Protein AF-A0AAN5BV21-F1 (afdb_monomer_lite)

Foldseek 3Di:
DPPPQVLSVLLPQFLLVNLCCCAPVPPVPCNVVLQDPVCNVQSVQQNLLLVLLVVLLVLLVVCVVVDVLSVVLSVLSVVQRRHSFWFQGGDVVLNVLSVVLVVCSVVVVNVVSSVSSVVSSVNTDGDPNHPSSVRSVSSSVVSVVVVVVVVVVVVVVVVVVVVVVPDDPDDDDDDDDDDDD

pLDDT: mean 86.07, std 17.57, range [30.81, 98.25]

Sequence (181 aa):
MKSLNAAGRLYSQAWPEAALNLSQDVTGTGLPYLVQATNKPIVELYRQVSELMSRLITVLGDFADSNKDVQPVRELLVTNLKSVNAPKTVSDSSVQEFEQALQKLNDDHVDGAIRLLQVSLVTLQPASGSMLTTVVLSVVISLQSNVASTKRSVVAMTNNTNAGTCDPVSPFQSLTRCWLT

Structure (mmCIF, N/CA/C/O backbone):
data_AF-A0AAN5BV21-F1
#
_entry.id   AF-A0AAN5BV21-F1
#
loop_
_atom_site.group_PDB
_atom_site.id
_atom_site.type_symbol
_atom_site.label_atom_id
_atom_site.label_alt_id
_atom_site.label_comp_id
_atom_site.label_asym_id
_atom_site.label_entity_id
_atom_site.label_seq_id
_atom_site.pdbx_PDB_ins_code
_atom_site.Cartn_x
_atom_site.Cartn_y
_atom_site.Cartn_z
_atom_site.occupancy
_atom_site.B_iso_or_equiv
_atom_site.auth_seq_id
_atom_site.auth_comp_id
_atom_site.auth_asym_id
_atom_site.auth_atom_id
_atom_site.pdbx_PDB_model_num
ATOM 1 N N . MET A 1 1 ? -1.624 -17.409 24.017 1.00 30.81 1 MET A N 1
ATOM 2 C CA . MET A 1 1 ? -1.098 -16.526 22.952 1.00 30.81 1 MET A CA 1
ATOM 3 C C . MET A 1 1 ? -1.806 -15.184 23.051 1.00 30.81 1 MET A C 1
ATOM 5 O O . MET A 1 1 ? -3.024 -15.160 22.942 1.00 30.81 1 MET A O 1
ATOM 9 N N . LYS A 1 2 ? -1.088 -14.089 23.340 1.00 37.84 2 LYS A N 1
ATOM 10 C CA . LYS A 1 2 ? -1.663 -12.735 23.295 1.00 37.84 2 LYS A CA 1
ATOM 11 C C . LYS A 1 2 ? -2.015 -12.451 21.835 1.00 37.84 2 LYS A C 1
ATOM 13 O O . LYS A 1 2 ? -1.118 -12.140 21.059 1.00 37.84 2 LYS A O 1
ATOM 18 N N . SER A 1 3 ? -3.280 -12.597 21.435 1.00 41.38 3 SER A N 1
ATOM 19 C CA . SER A 1 3 ? -3.697 -12.015 20.163 1.00 41.38 3 SER A CA 1
ATOM 20 C C . SER A 1 3 ? -3.464 -10.518 20.307 1.00 41.38 3 SER A C 1
ATOM 22 O O . SER A 1 3 ? -4.093 -9.891 21.164 1.00 41.38 3 SER A O 1
ATOM 24 N N . LEU A 1 4 ? -2.562 -9.939 19.517 1.00 50.00 4 LEU A N 1
ATOM 25 C CA . LEU A 1 4 ? -2.660 -8.519 19.215 1.00 50.00 4 LEU A CA 1
ATOM 26 C C . LEU A 1 4 ? -4.127 -8.295 18.827 1.00 50.00 4 LEU A C 1
ATOM 28 O O . LEU A 1 4 ? -4.626 -8.915 17.877 1.00 50.00 4 LEU A O 1
ATOM 32 N N . ASN A 1 5 ? -4.854 -7.531 19.648 1.00 72.62 5 ASN A N 1
ATOM 33 C CA . ASN A 1 5 ? -6.220 -7.135 19.323 1.00 72.62 5 ASN A CA 1
ATOM 34 C C . ASN A 1 5 ? -6.202 -6.539 17.902 1.00 72.62 5 ASN A C 1
ATOM 36 O O . ASN A 1 5 ? -5.158 -6.070 17.450 1.00 72.62 5 ASN A O 1
ATOM 40 N N . ALA A 1 6 ? -7.300 -6.629 17.149 1.00 69.56 6 ALA A N 1
ATOM 41 C CA . ALA A 1 6 ? -7.321 -6.215 15.737 1.00 69.56 6 ALA A CA 1
ATOM 42 C C . ALA A 1 6 ? -6.685 -4.823 15.508 1.00 69.56 6 ALA A C 1
ATOM 44 O O 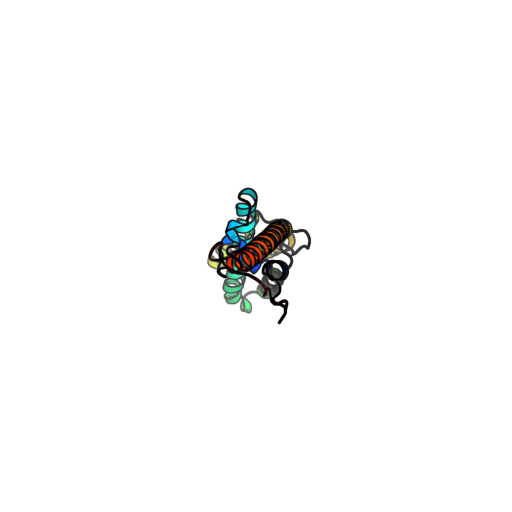. ALA A 1 6 ? -5.978 -4.618 14.529 1.00 69.56 6 ALA A O 1
ATOM 45 N N . ALA A 1 7 ? -6.822 -3.926 16.490 1.00 73.12 7 ALA A N 1
ATOM 46 C CA . ALA A 1 7 ? -6.144 -2.637 16.567 1.00 73.12 7 ALA A CA 1
ATOM 47 C C . ALA A 1 7 ? -4.600 -2.706 16.547 1.00 73.12 7 ALA A C 1
ATOM 49 O O . ALA A 1 7 ? -3.965 -2.007 15.763 1.00 73.12 7 ALA A O 1
ATOM 50 N N . GLY A 1 8 ? -3.985 -3.540 17.390 1.00 77.81 8 GLY A N 1
ATOM 51 C CA . GLY A 1 8 ? -2.532 -3.716 17.416 1.00 77.81 8 GLY A CA 1
ATOM 52 C C . GLY A 1 8 ? -1.985 -4.295 16.111 1.00 77.81 8 GLY A C 1
ATOM 53 O O . GLY A 1 8 ? -0.930 -3.863 15.663 1.00 77.81 8 GLY A O 1
ATOM 54 N N . ARG A 1 9 ? -2.729 -5.211 15.470 1.00 82.38 9 ARG A N 1
ATOM 55 C CA . ARG A 1 9 ? -2.367 -5.747 14.145 1.00 82.38 9 ARG A CA 1
ATOM 56 C C . ARG A 1 9 ? -2.448 -4.681 13.056 1.00 82.38 9 ARG A C 1
ATOM 58 O O . ARG A 1 9 ? -1.530 -4.574 12.249 1.00 82.38 9 ARG A O 1
ATOM 65 N N . LEU A 1 10 ? -3.502 -3.864 13.083 1.00 86.19 10 LEU A N 1
ATOM 66 C CA . LEU A 1 10 ? -3.705 -2.793 12.112 1.00 86.19 10 LEU A CA 1
ATOM 67 C C . LEU A 1 10 ? -2.571 -1.751 12.145 1.00 86.19 10 LEU A C 1
ATOM 69 O O . LEU A 1 10 ? -2.192 -1.214 11.111 1.00 86.19 10 LEU A O 1
ATOM 73 N N . TYR A 1 11 ? -2.023 -1.464 13.326 1.00 85.00 11 TYR A N 1
ATOM 74 C CA . TYR A 1 11 ? -0.942 -0.486 13.484 1.00 85.00 11 TYR A CA 1
ATOM 75 C C . TYR A 1 11 ? 0.440 -1.031 13.085 1.00 85.00 11 TYR A C 1
ATOM 77 O O . TYR A 1 11 ? 1.329 -0.262 12.737 1.00 85.00 11 TYR A O 1
ATOM 85 N N . SER A 1 12 ? 0.642 -2.350 13.161 1.00 88.31 12 SER A N 1
ATOM 86 C CA . SER A 1 12 ? 1.938 -2.991 12.892 1.00 88.31 12 SER A CA 1
ATOM 87 C C . SER A 1 12 ? 2.126 -3.477 11.454 1.00 88.31 12 SER A C 1
ATOM 89 O O . SER A 1 12 ? 3.236 -3.858 11.093 1.00 88.31 12 SER A O 1
ATOM 91 N N . GLN A 1 13 ? 1.052 -3.549 10.667 1.00 91.38 13 GLN A N 1
ATOM 92 C CA . GLN A 1 13 ? 1.108 -4.022 9.282 1.00 91.38 13 GLN A CA 1
ATOM 93 C C . GLN A 1 13 ? 1.804 -2.999 8.370 1.00 91.38 13 GLN A C 1
ATOM 95 O O . GLN A 1 13 ? 1.835 -1.802 8.666 1.00 91.38 13 GLN A O 1
ATOM 100 N N . ALA A 1 14 ? 2.330 -3.468 7.238 1.00 95.62 14 ALA A N 1
ATOM 101 C CA . ALA A 1 14 ? 2.840 -2.572 6.210 1.00 95.62 14 ALA A CA 1
ATOM 102 C C . ALA A 1 14 ? 1.712 -1.666 5.694 1.00 95.62 14 ALA A C 1
ATOM 104 O O . ALA A 1 14 ? 0.557 -2.090 5.582 1.00 95.62 14 ALA A O 1
ATOM 105 N N . TRP A 1 15 ? 2.031 -0.419 5.354 1.00 96.50 15 TRP A N 1
ATOM 106 C CA . TRP A 1 15 ? 1.013 0.550 4.948 1.00 96.50 15 TRP A CA 1
ATOM 107 C C . TRP A 1 15 ? 0.141 0.104 3.752 1.00 96.50 15 TRP A C 1
ATOM 109 O O . TRP A 1 15 ? -1.050 0.434 3.768 1.00 96.50 15 TRP A O 1
ATOM 119 N N . PRO A 1 16 ? 0.634 -0.678 2.759 1.00 96.81 16 PRO A N 1
ATOM 120 C CA . PRO A 1 16 ? -0.214 -1.192 1.683 1.00 96.81 16 PRO A CA 1
ATOM 121 C C . PRO A 1 16 ? -1.311 -2.123 2.195 1.00 96.81 16 PRO A C 1
ATOM 123 O O . PRO A 1 16 ? -2.464 -2.019 1.781 1.00 96.81 16 PRO A O 1
ATOM 126 N N . GLU A 1 17 ? -0.958 -3.004 3.131 1.00 94.94 17 GLU A N 1
ATOM 127 C CA . GLU A 1 17 ? -1.886 -3.951 3.746 1.00 94.94 17 GLU A CA 1
ATOM 128 C C . GLU A 1 17 ? -2.908 -3.214 4.620 1.00 94.94 17 GLU A C 1
ATOM 130 O O . GLU A 1 17 ? -4.096 -3.539 4.605 1.00 94.94 17 GLU A O 1
ATOM 135 N N . ALA A 1 18 ? -2.476 -2.145 5.299 1.00 94.56 18 ALA A N 1
ATOM 136 C CA . ALA A 1 18 ? -3.382 -1.270 6.033 1.00 94.56 18 ALA A CA 1
ATOM 137 C C . ALA A 1 18 ? -4.416 -0.606 5.138 1.00 94.56 18 ALA A C 1
ATOM 139 O O . ALA A 1 18 ? -5.609 -0.674 5.436 1.00 94.56 18 ALA A O 1
ATOM 140 N N . ALA A 1 19 ? -3.977 0.006 4.041 1.00 96.12 19 ALA A N 1
ATOM 141 C CA . ALA A 1 19 ? -4.879 0.643 3.094 1.00 96.12 19 ALA A CA 1
ATOM 142 C C . ALA A 1 19 ? -5.870 -0.369 2.491 1.00 96.12 19 ALA A C 1
ATOM 144 O O . ALA A 1 19 ? -7.064 -0.086 2.407 1.00 96.12 19 ALA A O 1
ATOM 145 N N . LEU A 1 20 ? -5.401 -1.575 2.148 1.00 95.56 20 LEU A N 1
ATOM 146 C CA . LEU A 1 20 ? -6.244 -2.645 1.614 1.00 95.56 20 LEU A CA 1
ATOM 147 C C . LEU A 1 20 ? -7.316 -3.097 2.613 1.00 95.56 20 LEU A C 1
ATOM 149 O O . LEU A 1 20 ? -8.501 -3.113 2.279 1.00 95.56 20 LEU A O 1
ATOM 153 N N . ASN A 1 21 ? -6.922 -3.421 3.845 1.00 93.06 21 ASN A N 1
ATOM 154 C CA . ASN A 1 21 ? -7.850 -3.869 4.885 1.00 93.06 21 ASN A CA 1
ATOM 155 C C . ASN A 1 21 ? -8.882 -2.790 5.245 1.00 93.06 21 ASN A C 1
ATOM 157 O O . ASN A 1 21 ? -10.050 -3.102 5.470 1.00 93.06 21 ASN A O 1
ATOM 161 N N . LEU A 1 22 ? -8.470 -1.519 5.265 1.00 94.25 22 LEU A N 1
ATOM 162 C CA . LEU A 1 22 ? -9.362 -0.389 5.526 1.00 94.25 22 LEU A CA 1
ATOM 163 C C . LEU A 1 22 ? -10.312 -0.074 4.358 1.00 94.25 22 LEU A C 1
ATOM 165 O O . LEU A 1 22 ? -11.372 0.497 4.600 1.00 94.25 22 LEU A O 1
ATOM 169 N N . SER A 1 23 ? -9.955 -0.425 3.118 1.00 94.62 23 SER A N 1
ATOM 170 C CA . SER A 1 23 ? -10.790 -0.175 1.932 1.00 94.62 23 SER A CA 1
ATOM 171 C C . SER A 1 23 ? -11.741 -1.340 1.619 1.00 94.62 23 SER A C 1
ATOM 173 O O . SER A 1 23 ? -12.935 -1.118 1.426 1.00 94.62 23 SER A O 1
ATOM 175 N N . GLN A 1 24 ? -11.245 -2.583 1.605 1.00 88.12 24 GLN A N 1
ATOM 176 C CA . GLN A 1 24 ? -11.951 -3.724 0.997 1.00 88.12 24 GLN A CA 1
ATOM 177 C C . GLN A 1 24 ? -12.278 -4.885 1.948 1.00 88.12 24 GLN A C 1
ATOM 179 O O . GLN A 1 24 ? -12.987 -5.801 1.550 1.00 88.12 24 GLN A O 1
ATOM 184 N N . ASP A 1 25 ? -11.798 -4.863 3.192 1.00 77.94 25 ASP A N 1
ATOM 185 C CA . ASP A 1 25 ? -12.019 -5.939 4.174 1.00 77.94 25 ASP A CA 1
ATOM 186 C C . ASP A 1 25 ? -11.624 -7.357 3.716 1.00 77.94 25 ASP A C 1
ATOM 188 O O . ASP A 1 25 ? -12.318 -8.337 3.993 1.00 77.94 25 ASP A O 1
ATOM 192 N N . VAL A 1 26 ? -10.482 -7.510 3.043 1.00 77.44 26 VAL A N 1
ATOM 193 C CA . VAL A 1 26 ? -10.017 -8.823 2.541 1.00 77.44 26 VAL A CA 1
ATOM 194 C C . VAL A 1 26 ? -9.781 -9.872 3.643 1.00 77.44 26 VAL A C 1
ATOM 196 O O . VAL A 1 26 ? -9.631 -11.057 3.359 1.00 77.44 26 VAL A O 1
ATOM 199 N N . THR A 1 27 ? -9.760 -9.450 4.908 1.00 74.75 27 THR A N 1
ATOM 200 C CA . THR A 1 27 ? -9.535 -10.288 6.092 1.00 74.75 27 THR A CA 1
ATOM 201 C C . THR A 1 27 ? -10.813 -10.603 6.885 1.00 74.75 27 THR A C 1
ATOM 203 O O . THR A 1 27 ? -10.731 -11.308 7.893 1.00 74.75 27 THR A O 1
ATOM 206 N N . GLY A 1 28 ? -11.989 -10.116 6.460 1.00 73.81 28 GLY A N 1
ATOM 207 C CA . GLY A 1 28 ? -13.273 -10.359 7.141 1.00 73.81 28 GLY A CA 1
ATOM 208 C C . GLY A 1 28 ? -13.369 -9.717 8.531 1.00 73.81 28 GLY A C 1
ATOM 209 O O . GLY A 1 28 ? -14.006 -10.240 9.444 1.00 73.81 28 GLY A O 1
ATOM 210 N N . THR A 1 29 ? -12.675 -8.602 8.716 1.00 72.62 29 THR A N 1
ATOM 211 C CA . THR A 1 29 ? -12.529 -7.859 9.971 1.00 72.62 29 THR A CA 1
ATOM 212 C C . THR A 1 29 ? -13.605 -6.798 10.203 1.00 72.62 29 THR A C 1
ATOM 214 O O . THR A 1 29 ? -13.718 -6.287 11.319 1.00 72.62 29 THR A O 1
ATOM 217 N N . GLY A 1 30 ? -14.377 -6.430 9.179 1.00 82.50 30 GLY A N 1
ATOM 218 C CA . GLY A 1 30 ? -15.366 -5.353 9.215 1.00 82.50 30 GLY A CA 1
ATOM 219 C C . GLY A 1 30 ? -14.764 -3.945 9.289 1.00 82.50 30 GLY A C 1
ATOM 220 O O . GLY A 1 30 ? -15.484 -2.985 9.571 1.00 82.50 30 GLY A O 1
ATOM 221 N N . LEU A 1 31 ? -13.455 -3.792 9.059 1.00 88.31 31 LEU A N 1
ATOM 222 C CA . LEU A 1 31 ? -12.744 -2.518 9.204 1.00 88.31 31 LEU A CA 1
ATOM 223 C C . LEU A 1 31 ? -13.277 -1.375 8.321 1.00 88.31 31 LEU A C 1
ATOM 225 O O . LEU A 1 31 ? -13.380 -0.261 8.844 1.00 88.31 31 LEU A O 1
ATOM 229 N N . PRO A 1 32 ? -13.676 -1.582 7.047 1.00 89.94 32 PRO A N 1
ATOM 230 C CA . PRO A 1 32 ? -14.170 -0.491 6.202 1.00 89.94 32 PRO A CA 1
ATOM 231 C C . PRO A 1 32 ? -15.419 0.211 6.741 1.00 89.94 32 PRO A C 1
ATOM 233 O O . PRO A 1 32 ? -15.646 1.386 6.444 1.00 89.94 32 PRO A O 1
ATOM 236 N N . TYR A 1 33 ? -16.221 -0.469 7.569 1.00 90.19 33 TYR A N 1
ATOM 237 C CA . TYR A 1 33 ? -17.374 0.143 8.236 1.00 90.19 33 TYR A CA 1
ATOM 238 C C . TYR A 1 33 ? -16.976 1.135 9.332 1.00 90.19 33 TYR A C 1
ATOM 240 O O . TYR A 1 33 ? -17.756 2.023 9.668 1.00 90.19 33 TYR A O 1
ATOM 248 N N . LEU A 1 34 ? -15.769 1.003 9.884 1.00 91.50 34 LEU A N 1
ATOM 249 C CA . LEU A 1 34 ? -15.240 1.886 10.923 1.00 91.50 34 LEU A CA 1
ATOM 250 C C . LEU A 1 34 ? -14.511 3.105 10.345 1.00 91.50 34 LEU A C 1
ATOM 252 O O . LEU A 1 34 ? -14.236 4.059 11.074 1.00 91.50 34 LEU A O 1
ATOM 256 N N . VAL A 1 35 ? -14.203 3.101 9.045 1.00 94.25 35 VAL A N 1
ATOM 257 C CA . VAL A 1 35 ? -13.592 4.246 8.363 1.00 94.25 35 VAL A CA 1
ATOM 258 C C . VAL A 1 35 ? -14.649 5.324 8.132 1.00 94.25 35 VAL A C 1
ATOM 260 O O . VAL A 1 35 ? -15.642 5.114 7.431 1.00 94.25 35 VAL A O 1
ATOM 263 N N . GLN A 1 36 ? -14.416 6.510 8.698 1.00 94.44 36 GLN A N 1
ATOM 264 C CA . GLN A 1 36 ? -15.282 7.672 8.487 1.00 94.44 36 GLN A CA 1
ATOM 265 C C . GLN A 1 36 ? -15.394 8.009 6.997 1.00 94.44 36 GLN A C 1
ATOM 267 O O . GLN A 1 36 ? -14.408 7.930 6.266 1.00 94.44 36 GLN A O 1
ATOM 272 N N . ALA A 1 37 ? -16.576 8.442 6.551 1.00 94.38 37 ALA A N 1
ATOM 273 C CA . ALA A 1 37 ? -16.838 8.741 5.141 1.00 94.38 37 ALA A CA 1
ATOM 274 C C . ALA A 1 37 ? -15.833 9.740 4.537 1.00 94.38 37 ALA A C 1
ATOM 276 O O . ALA A 1 37 ? -15.378 9.543 3.416 1.00 94.38 37 ALA A O 1
ATOM 277 N N . THR A 1 38 ? -15.428 10.753 5.306 1.00 94.94 38 THR A N 1
ATOM 278 C CA . THR A 1 38 ? -14.426 11.762 4.921 1.00 94.94 38 THR A CA 1
ATOM 279 C C . THR A 1 38 ? -13.020 11.190 4.730 1.00 94.94 38 THR A C 1
ATOM 281 O O . THR A 1 38 ? -12.232 11.752 3.977 1.00 94.94 38 THR A O 1
ATOM 284 N N . ASN A 1 39 ? -12.707 10.061 5.368 1.00 96.19 39 ASN A N 1
ATOM 285 C CA . ASN A 1 39 ? -11.403 9.402 5.289 1.00 96.19 39 ASN A CA 1
ATOM 286 C C . ASN A 1 39 ? -11.346 8.323 4.200 1.00 96.19 39 ASN A C 1
ATOM 288 O O . ASN A 1 39 ? -10.252 7.917 3.813 1.00 96.19 39 ASN A O 1
ATOM 292 N N . LYS A 1 40 ? -12.494 7.855 3.688 1.00 95.69 40 LYS A N 1
ATOM 293 C CA . LYS A 1 40 ? -12.538 6.810 2.652 1.00 95.69 40 LYS A CA 1
ATOM 294 C C . LYS A 1 40 ? -11.765 7.187 1.381 1.00 95.69 40 LYS A C 1
ATOM 296 O O . LYS A 1 40 ? -10.987 6.350 0.934 1.00 95.69 40 LYS A O 1
ATOM 301 N N . PRO A 1 41 ? -11.882 8.417 0.835 1.00 96.56 41 PRO A N 1
ATOM 302 C CA . PRO A 1 41 ? -11.096 8.809 -0.335 1.00 96.56 41 PRO A CA 1
ATOM 303 C C . PRO A 1 41 ? -9.585 8.761 -0.079 1.00 96.56 41 PRO A C 1
ATOM 305 O O . PRO A 1 41 ? -8.830 8.311 -0.931 1.00 96.56 41 PRO A O 1
ATOM 308 N N . ILE A 1 42 ? -9.141 9.159 1.120 1.00 96.69 42 ILE A N 1
ATOM 309 C CA . ILE A 1 42 ? -7.721 9.128 1.502 1.00 96.69 42 ILE A CA 1
ATOM 310 C C . ILE A 1 42 ? -7.212 7.685 1.509 1.00 96.69 42 ILE A C 1
ATOM 312 O O . ILE A 1 42 ? -6.191 7.389 0.896 1.00 96.69 42 ILE A O 1
ATOM 316 N N . VAL A 1 43 ? -7.927 6.780 2.186 1.00 97.31 43 VAL A N 1
ATOM 317 C CA . VAL A 1 43 ? -7.566 5.353 2.249 1.00 97.31 43 VAL A CA 1
ATOM 318 C C . VAL A 1 43 ? -7.489 4.749 0.848 1.00 97.31 43 VAL A C 1
ATOM 320 O O . VAL A 1 43 ? -6.556 4.004 0.549 1.00 97.31 43 VAL A O 1
ATOM 323 N N . GLU A 1 44 ? -8.439 5.100 -0.013 1.00 97.31 44 GLU A N 1
ATOM 324 C CA . GLU A 1 44 ? -8.502 4.590 -1.375 1.00 97.31 44 GLU A CA 1
ATOM 325 C C . GLU A 1 44 ? -7.335 5.080 -2.245 1.00 97.31 44 GLU A C 1
ATOM 327 O O . GLU A 1 44 ? -6.758 4.277 -2.974 1.00 97.31 44 GLU A O 1
ATOM 332 N N . LEU A 1 45 ? -6.899 6.336 -2.103 1.00 97.94 45 LEU A N 1
ATOM 333 C CA . LEU A 1 45 ? -5.697 6.831 -2.786 1.00 97.94 45 LEU A CA 1
ATOM 334 C C . LEU A 1 45 ? -4.444 6.047 -2.386 1.00 97.94 45 LEU A C 1
ATOM 336 O O . LEU A 1 45 ? -3.668 5.641 -3.248 1.00 97.94 45 LEU A O 1
ATOM 340 N N . TYR A 1 46 ? -4.252 5.780 -1.089 1.00 97.88 46 TYR A N 1
ATOM 341 C CA . TYR A 1 46 ? -3.134 4.943 -0.645 1.00 97.88 46 TYR A CA 1
ATOM 342 C C . TYR A 1 46 ? -3.230 3.532 -1.243 1.00 97.88 46 TYR A C 1
ATOM 344 O O . TYR A 1 46 ? -2.228 3.000 -1.718 1.00 97.88 46 TYR A O 1
ATOM 352 N N . ARG A 1 47 ? -4.427 2.936 -1.279 1.00 97.38 47 ARG A N 1
ATOM 353 C CA . ARG A 1 47 ? -4.637 1.612 -1.880 1.00 97.38 47 ARG A CA 1
ATOM 354 C C . ARG A 1 47 ? -4.279 1.597 -3.373 1.00 97.38 47 ARG A C 1
ATOM 356 O O . ARG A 1 47 ? -3.581 0.693 -3.817 1.00 97.38 47 ARG A O 1
ATOM 363 N N . GLN A 1 48 ? -4.720 2.592 -4.139 1.00 97.94 48 GLN A N 1
ATOM 364 C CA . GLN A 1 48 ? -4.414 2.691 -5.571 1.00 97.94 48 GLN A CA 1
ATOM 365 C C . GLN A 1 48 ? -2.919 2.874 -5.819 1.00 97.94 48 GLN A C 1
ATOM 367 O O . GLN A 1 48 ? -2.332 2.179 -6.647 1.00 97.94 48 GLN A O 1
ATOM 372 N N . VAL A 1 49 ? -2.281 3.766 -5.060 1.00 97.75 49 VAL A N 1
ATOM 373 C CA . VAL A 1 49 ? -0.839 4.000 -5.159 1.00 97.75 49 VAL A CA 1
ATOM 374 C C . VAL A 1 49 ? -0.052 2.723 -4.852 1.00 97.75 49 VAL A C 1
ATOM 376 O O . VAL A 1 49 ? 0.885 2.400 -5.581 1.00 97.75 49 VAL A O 1
ATOM 379 N N . SER A 1 50 ? -0.430 1.960 -3.822 1.00 97.31 50 SER A N 1
ATOM 380 C CA . SER A 1 50 ? 0.276 0.718 -3.485 1.00 97.31 50 SER A CA 1
ATOM 381 C C . SER A 1 50 ? 0.091 -0.381 -4.535 1.00 97.31 50 SER A C 1
ATOM 383 O O . SER A 1 50 ? 1.038 -1.112 -4.846 1.00 97.31 50 SER A O 1
ATOM 385 N N . GLU A 1 51 ? -1.099 -0.473 -5.128 1.00 97.50 51 GLU A N 1
ATOM 386 C CA . GLU A 1 51 ? -1.390 -1.390 -6.228 1.00 97.50 51 GLU A CA 1
ATOM 387 C C . GLU A 1 51 ? -0.554 -1.047 -7.468 1.00 97.50 51 GLU A C 1
ATOM 389 O O . GLU A 1 51 ? 0.087 -1.924 -8.051 1.00 97.50 51 GLU A O 1
ATOM 394 N N . LEU A 1 52 ? -0.482 0.237 -7.828 1.00 98.12 52 LEU A N 1
ATOM 395 C CA . LEU A 1 52 ? 0.336 0.712 -8.943 1.00 98.12 52 LEU A CA 1
ATOM 396 C C . LEU A 1 52 ? 1.827 0.462 -8.707 1.00 98.12 52 LEU A C 1
ATOM 398 O O . LEU A 1 52 ? 2.493 -0.069 -9.594 1.00 98.12 52 LEU A O 1
ATOM 402 N N . MET A 1 53 ? 2.345 0.751 -7.509 1.00 97.62 53 MET A N 1
ATOM 403 C CA . MET A 1 53 ? 3.730 0.424 -7.144 1.00 97.62 53 MET A CA 1
ATOM 404 C C . MET A 1 53 ? 4.013 -1.082 -7.282 1.00 97.62 53 MET A C 1
ATOM 406 O O . MET A 1 53 ? 5.064 -1.473 -7.788 1.00 97.62 53 MET A O 1
ATOM 410 N N . SER A 1 54 ? 3.070 -1.938 -6.878 1.00 97.50 54 SER A N 1
ATOM 411 C CA . SER A 1 54 ? 3.209 -3.399 -6.983 1.00 97.50 54 SER A CA 1
ATOM 412 C C . SER A 1 54 ? 3.222 -3.877 -8.441 1.00 97.50 54 SER A C 1
ATOM 414 O O . SER A 1 54 ? 4.039 -4.720 -8.824 1.00 97.50 54 SER A O 1
ATOM 416 N N . ARG A 1 55 ? 2.358 -3.299 -9.284 1.00 97.88 55 ARG A N 1
ATOM 417 C CA . ARG A 1 55 ? 2.342 -3.555 -10.732 1.00 97.88 55 ARG A CA 1
ATOM 418 C C . ARG A 1 55 ? 3.639 -3.093 -11.393 1.00 97.88 55 ARG A C 1
ATOM 420 O O . ARG A 1 55 ? 4.223 -3.851 -12.162 1.00 97.88 55 ARG A O 1
ATOM 427 N N . LEU A 1 56 ? 4.132 -1.907 -11.037 1.00 97.56 56 LEU A N 1
ATOM 428 C CA . LEU A 1 56 ? 5.402 -1.363 -11.524 1.00 97.56 56 LEU A CA 1
ATOM 429 C C . LEU A 1 56 ? 6.581 -2.288 -11.211 1.00 97.56 56 LEU A C 1
ATOM 431 O O . LEU A 1 56 ? 7.380 -2.548 -12.100 1.00 97.56 56 LEU A O 1
ATOM 435 N N . ILE A 1 57 ? 6.672 -2.845 -9.996 1.00 96.50 57 ILE A N 1
ATOM 436 C CA . ILE A 1 57 ? 7.731 -3.813 -9.633 1.00 96.50 57 ILE A CA 1
ATOM 437 C C . ILE A 1 57 ? 7.741 -5.028 -10.565 1.00 96.50 57 ILE A C 1
ATOM 439 O O . ILE A 1 57 ? 8.815 -5.568 -10.850 1.00 96.50 57 ILE A O 1
ATOM 443 N N . THR A 1 58 ? 6.555 -5.473 -10.985 1.00 95.62 58 THR A N 1
ATOM 444 C CA . THR A 1 58 ? 6.392 -6.630 -11.868 1.00 95.62 58 THR A CA 1
ATOM 445 C C . THR A 1 58 ? 6.867 -6.285 -13.273 1.00 95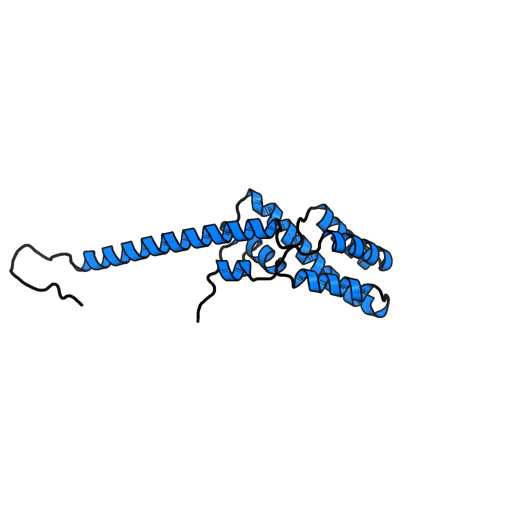.62 58 THR A C 1
ATOM 447 O O . THR A 1 58 ? 7.792 -6.925 -13.755 1.00 95.62 58 THR A O 1
ATOM 450 N N . VAL A 1 59 ? 6.319 -5.222 -13.871 1.00 96.44 59 VAL A N 1
ATOM 451 C CA . VAL A 1 59 ? 6.648 -4.797 -15.245 1.00 96.44 59 VAL A CA 1
ATOM 452 C C . VAL A 1 59 ? 8.117 -4.396 -15.377 1.00 96.44 59 VAL A C 1
ATOM 454 O O . VAL A 1 59 ? 8.787 -4.776 -16.327 1.00 96.44 59 VAL A O 1
ATOM 457 N N . LEU A 1 60 ? 8.669 -3.683 -14.392 1.00 95.88 60 LEU A N 1
ATOM 458 C CA . LEU A 1 60 ? 10.096 -3.348 -14.365 1.00 95.88 60 LEU A CA 1
ATOM 459 C C . LEU A 1 60 ? 10.992 -4.593 -14.340 1.00 95.88 60 LEU A C 1
ATOM 461 O O . LEU A 1 60 ? 12.131 -4.523 -14.787 1.00 95.88 60 LEU A O 1
ATOM 465 N N . GLY A 1 61 ? 10.498 -5.725 -13.831 1.00 93.31 61 GLY A N 1
ATOM 466 C CA . GLY A 1 61 ? 11.228 -6.989 -13.851 1.00 93.31 61 GLY A CA 1
ATOM 467 C C . GLY A 1 61 ? 11.636 -7.421 -15.260 1.00 93.31 61 GLY A C 1
ATOM 468 O O . GLY A 1 61 ? 12.731 -7.953 -15.417 1.00 93.31 61 GLY A O 1
ATOM 469 N N . ASP A 1 62 ? 10.824 -7.108 -16.270 1.00 93.69 62 ASP A N 1
ATOM 470 C CA . ASP A 1 62 ? 11.069 -7.490 -17.665 1.00 93.69 62 ASP A CA 1
ATOM 471 C C . ASP A 1 62 ? 12.200 -6.669 -18.315 1.00 93.69 62 ASP A C 1
ATOM 473 O O . ASP A 1 62 ? 12.802 -7.090 -19.301 1.00 93.69 62 ASP A O 1
ATOM 477 N N . PHE A 1 63 ? 12.548 -5.519 -17.727 1.00 93.44 63 PHE A N 1
ATOM 478 C CA . PHE A 1 63 ? 13.592 -4.607 -18.213 1.00 93.44 63 PHE A CA 1
ATOM 479 C C . PHE A 1 63 ? 14.877 -4.645 -17.369 1.00 93.44 63 PHE A C 1
ATOM 481 O O . PHE A 1 63 ? 15.808 -3.871 -17.598 1.00 93.44 63 PHE A O 1
ATOM 488 N N . ALA A 1 64 ? 14.938 -5.546 -16.386 1.00 88.94 64 ALA A N 1
ATOM 489 C CA . ALA A 1 64 ? 16.034 -5.684 -15.429 1.00 88.94 64 ALA A CA 1
ATOM 490 C C . ALA A 1 64 ? 17.424 -5.816 -16.075 1.00 88.94 64 ALA A C 1
ATOM 492 O O . ALA A 1 64 ? 18.387 -5.243 -15.565 1.00 88.94 64 ALA A O 1
ATOM 493 N N . ASP A 1 65 ? 17.513 -6.564 -17.176 1.00 88.25 65 ASP A N 1
ATOM 494 C CA . ASP A 1 65 ? 18.777 -6.869 -17.853 1.00 88.25 65 ASP A CA 1
ATOM 495 C C . ASP A 1 65 ? 19.138 -5.836 -18.932 1.00 88.25 65 ASP A C 1
ATOM 497 O O . ASP A 1 65 ? 20.299 -5.727 -19.330 1.00 88.25 65 ASP A O 1
ATOM 501 N N . SER A 1 66 ? 18.157 -5.064 -19.413 1.00 86.25 66 SER A N 1
ATOM 502 C CA . SER A 1 66 ? 18.327 -4.106 -20.512 1.00 86.25 66 SER A CA 1
ATOM 503 C C . SER A 1 66 ? 18.617 -2.683 -20.037 1.00 86.25 66 SER A C 1
ATOM 505 O O . SER A 1 66 ? 19.177 -1.889 -20.795 1.00 86.25 66 SER A O 1
ATOM 507 N N . ASN A 1 67 ? 18.287 -2.350 -18.786 1.00 91.06 67 ASN A N 1
ATOM 508 C CA . ASN A 1 67 ? 18.526 -1.025 -18.229 1.00 91.06 67 ASN A CA 1
ATOM 509 C C . ASN A 1 67 ? 19.011 -1.104 -16.773 1.00 91.06 67 ASN A C 1
ATOM 511 O O . ASN A 1 67 ? 18.281 -1.486 -15.862 1.00 91.06 67 ASN A O 1
ATOM 515 N N . LYS A 1 68 ? 20.259 -0.679 -16.541 1.00 92.38 68 LYS A N 1
ATOM 516 C CA . LYS A 1 68 ? 20.920 -0.729 -15.224 1.00 92.38 68 LYS A CA 1
ATOM 517 C C . LYS A 1 68 ? 20.200 0.072 -14.129 1.00 92.38 68 LYS A C 1
ATOM 519 O O . LYS A 1 68 ? 20.368 -0.232 -12.951 1.00 92.38 68 LYS A O 1
ATOM 524 N N . ASP A 1 69 ? 19.417 1.085 -14.504 1.00 94.06 69 ASP A N 1
ATOM 525 C CA . ASP A 1 69 ? 18.746 1.984 -13.562 1.00 94.06 69 ASP A CA 1
ATOM 526 C C . ASP A 1 69 ? 17.387 1.424 -13.095 1.00 94.06 69 ASP A C 1
ATOM 528 O O . ASP A 1 69 ? 16.775 1.955 -12.164 1.00 94.06 69 ASP A O 1
ATOM 532 N N . VAL A 1 70 ? 16.946 0.300 -13.672 1.00 95.81 70 VAL A N 1
ATOM 533 C CA . VAL A 1 70 ? 15.737 -0.430 -13.268 1.00 95.81 70 VAL A CA 1
ATOM 534 C C . VAL A 1 70 ? 15.864 -1.011 -11.863 1.00 95.81 70 VAL A C 1
ATOM 536 O O . VAL A 1 70 ? 14.946 -0.852 -11.056 1.00 95.81 70 VAL A O 1
ATOM 539 N N . GLN A 1 71 ? 16.986 -1.667 -11.543 1.00 95.06 71 GLN A N 1
ATOM 540 C CA . GLN A 1 71 ? 17.145 -2.333 -10.242 1.00 95.06 71 GLN A CA 1
ATOM 541 C C . GLN A 1 71 ? 17.057 -1.354 -9.062 1.00 95.06 71 GLN A C 1
ATOM 543 O O . GLN A 1 71 ? 16.248 -1.606 -8.168 1.00 95.06 71 GLN A O 1
ATOM 548 N N . PRO A 1 72 ? 17.757 -0.199 -9.069 1.00 95.19 72 PRO A N 1
ATOM 549 C CA . PRO A 1 72 ? 17.612 0.794 -8.005 1.00 95.19 72 PRO A CA 1
ATOM 550 C C . PRO A 1 72 ? 16.168 1.275 -7.802 1.00 95.19 72 PRO A C 1
ATOM 552 O O . PRO A 1 72 ? 15.699 1.390 -6.670 1.00 95.19 72 PRO A O 1
ATOM 555 N N . VAL A 1 73 ? 15.424 1.532 -8.886 1.00 97.00 73 VAL A N 1
ATOM 556 C CA . VAL A 1 73 ? 14.016 1.962 -8.791 1.00 97.00 73 VAL A CA 1
ATOM 557 C C . VAL A 1 73 ? 13.137 0.853 -8.215 1.00 97.00 73 VAL A C 1
ATOM 559 O O . VAL A 1 73 ? 12.286 1.109 -7.360 1.00 97.00 73 VAL A O 1
ATOM 562 N N . ARG A 1 74 ? 13.361 -0.393 -8.635 1.00 96.12 74 ARG A N 1
ATOM 563 C CA . ARG A 1 74 ? 12.627 -1.558 -8.138 1.00 96.12 74 ARG A CA 1
ATOM 564 C C . ARG A 1 74 ? 12.888 -1.801 -6.651 1.00 96.12 74 ARG A C 1
ATOM 566 O O . ARG A 1 74 ? 11.947 -2.065 -5.905 1.00 96.12 74 ARG A O 1
ATOM 573 N N . GLU A 1 75 ? 14.129 -1.650 -6.197 1.00 94.94 75 GLU A N 1
ATOM 574 C CA . GLU A 1 75 ? 14.494 -1.735 -4.778 1.00 94.94 75 GLU A CA 1
ATOM 575 C C . GLU A 1 75 ? 13.820 -0.645 -3.937 1.00 94.94 75 GLU A C 1
ATOM 577 O O . GLU A 1 75 ? 13.320 -0.933 -2.844 1.00 94.94 75 GLU A O 1
ATOM 582 N N . LEU A 1 76 ? 13.740 0.588 -4.451 1.00 95.44 76 LEU A N 1
ATOM 583 C CA . LEU A 1 76 ? 13.028 1.684 -3.788 1.00 95.44 76 LEU A CA 1
ATOM 584 C C . LEU A 1 76 ? 11.530 1.390 -3.649 1.00 95.44 76 LEU A C 1
ATOM 586 O O . LEU A 1 76 ? 10.976 1.564 -2.562 1.00 95.44 76 LEU A O 1
ATOM 590 N N . LEU A 1 77 ? 10.886 0.894 -4.710 1.00 96.81 77 LEU A N 1
ATOM 591 C CA . LEU A 1 77 ? 9.478 0.481 -4.676 1.00 96.81 77 LEU A 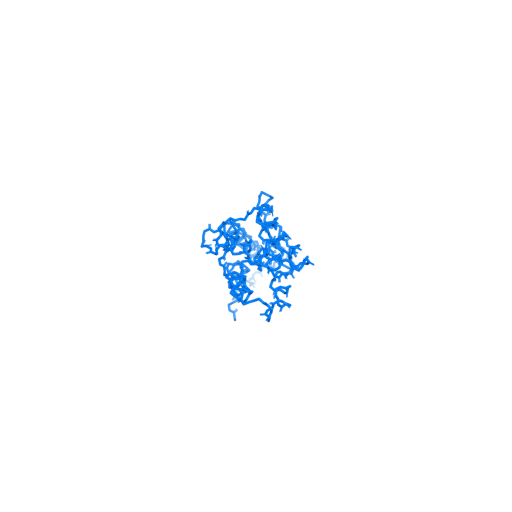CA 1
ATOM 592 C C . LEU A 1 77 ? 9.244 -0.623 -3.635 1.00 96.81 77 LEU A C 1
ATOM 594 O O . LEU A 1 77 ? 8.357 -0.506 -2.789 1.00 96.81 77 LEU A O 1
ATOM 598 N N . VAL A 1 78 ? 10.072 -1.672 -3.648 1.00 96.06 78 VAL A N 1
ATOM 599 C CA . VAL A 1 78 ? 9.978 -2.786 -2.690 1.00 96.06 78 VAL A CA 1
ATOM 600 C C . VAL A 1 78 ? 10.178 -2.301 -1.255 1.00 96.06 78 VAL A C 1
ATOM 602 O O . VAL A 1 78 ? 9.436 -2.703 -0.359 1.00 96.06 78 VAL A O 1
ATOM 605 N N . THR A 1 79 ? 11.165 -1.437 -1.022 1.00 95.38 79 THR A N 1
ATOM 606 C CA . THR A 1 79 ? 11.446 -0.876 0.306 1.00 95.38 79 THR A CA 1
ATOM 607 C C . THR A 1 79 ? 10.270 -0.045 0.808 1.00 95.38 79 THR A C 1
ATOM 609 O O . THR A 1 79 ? 9.871 -0.183 1.964 1.00 95.38 79 THR A O 1
ATOM 612 N N . ASN A 1 80 ? 9.669 0.767 -0.066 1.00 95.81 80 ASN A N 1
ATOM 613 C CA . ASN A 1 80 ? 8.489 1.558 0.265 1.00 95.81 80 ASN A CA 1
ATOM 614 C C . ASN A 1 80 ? 7.307 0.659 0.659 1.00 95.81 80 ASN A C 1
ATOM 616 O O . ASN A 1 80 ? 6.727 0.840 1.727 1.00 95.81 80 ASN A O 1
ATOM 620 N N . LEU A 1 81 ? 6.997 -0.361 -0.145 1.00 96.44 81 LEU A N 1
ATOM 621 C CA . LEU A 1 81 ? 5.866 -1.261 0.107 1.00 96.44 81 LEU A CA 1
ATOM 622 C C . LEU A 1 81 ? 6.045 -2.162 1.338 1.00 96.44 81 LEU A C 1
ATOM 624 O O . LEU A 1 81 ? 5.058 -2.596 1.925 1.00 96.44 81 LEU A O 1
ATOM 628 N N . LYS A 1 82 ? 7.284 -2.440 1.759 1.00 96.19 82 LYS A N 1
ATOM 629 C CA . LYS A 1 82 ? 7.571 -3.182 3.001 1.00 96.19 82 LYS A CA 1
ATOM 630 C C . LYS A 1 82 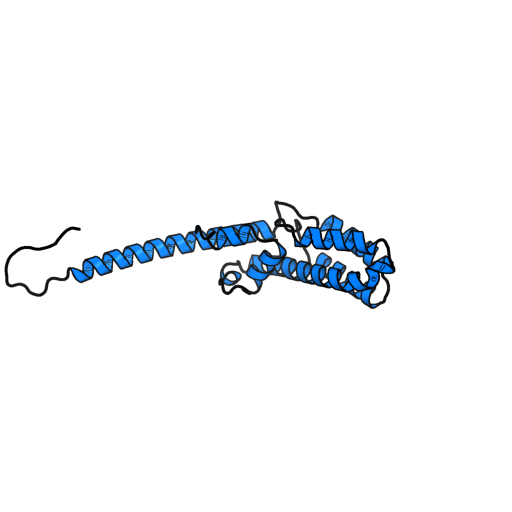? 7.510 -2.312 4.259 1.00 96.19 82 LYS A C 1
ATOM 632 O O . LYS A 1 82 ? 7.568 -2.840 5.368 1.00 96.19 82 LYS A O 1
ATOM 637 N N . SER A 1 83 ? 7.429 -0.994 4.106 1.00 96.19 83 SER A N 1
ATOM 638 C CA . SER A 1 83 ? 7.410 -0.064 5.228 1.00 96.19 83 SER A CA 1
ATOM 639 C C . SER A 1 83 ? 6.084 -0.123 5.993 1.00 96.19 83 SER A C 1
ATOM 641 O O . SER A 1 83 ? 5.004 -0.177 5.408 1.00 96.19 83 SER A O 1
ATOM 643 N N . VAL A 1 84 ? 6.160 -0.020 7.321 1.00 95.44 84 VAL A N 1
ATOM 644 C CA . VAL A 1 84 ? 4.989 0.266 8.174 1.00 95.44 84 VAL A CA 1
ATOM 645 C C . VAL A 1 84 ? 4.511 1.705 7.968 1.00 95.44 84 VAL A C 1
ATOM 647 O O . VAL A 1 84 ? 3.317 1.981 7.952 1.00 95.44 84 VAL A O 1
ATOM 650 N N . ASN A 1 85 ? 5.447 2.633 7.769 1.00 95.50 85 ASN A N 1
ATOM 651 C CA . ASN A 1 85 ? 5.130 4.031 7.507 1.00 95.50 85 ASN A CA 1
ATOM 652 C C . ASN A 1 85 ? 4.66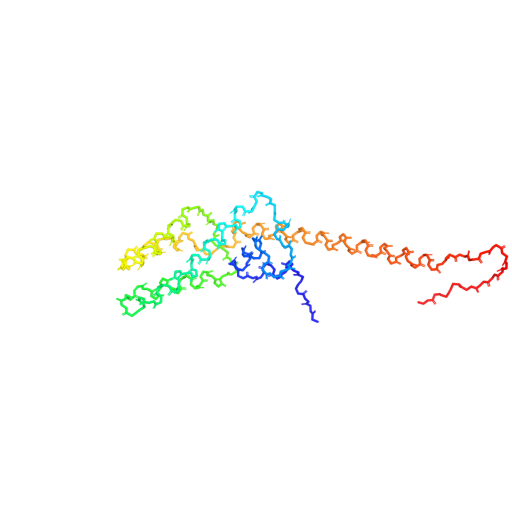7 4.201 6.059 1.00 95.50 85 ASN A C 1
ATOM 654 O O . ASN A 1 85 ? 5.348 3.728 5.149 1.00 95.50 85 ASN A O 1
ATOM 658 N N . ALA A 1 86 ? 3.566 4.918 5.855 1.00 96.12 86 ALA A N 1
ATOM 659 C CA . ALA A 1 86 ? 3.100 5.300 4.528 1.00 96.12 86 ALA A CA 1
ATOM 660 C C . ALA A 1 86 ? 3.800 6.580 4.039 1.00 96.12 86 ALA A C 1
ATOM 662 O O . ALA A 1 86 ? 4.334 7.340 4.858 1.00 96.12 86 ALA A O 1
ATOM 663 N N . PRO A 1 87 ? 3.761 6.876 2.729 1.00 96.50 87 PRO A N 1
ATOM 664 C CA . PRO A 1 87 ? 4.062 8.212 2.224 1.00 96.50 87 PRO A CA 1
ATOM 665 C C . PRO A 1 87 ? 3.270 9.275 2.992 1.00 96.50 87 PRO A C 1
ATOM 667 O O . PRO A 1 87 ? 2.102 9.059 3.324 1.00 96.50 87 PRO A O 1
ATOM 670 N N . LYS A 1 88 ? 3.878 10.427 3.298 1.00 95.75 88 LYS A N 1
ATOM 671 C CA . LYS A 1 88 ? 3.241 11.448 4.154 1.00 95.75 88 LYS A CA 1
ATOM 672 C C . LYS A 1 88 ? 1.863 11.877 3.635 1.00 95.75 88 LYS A C 1
ATOM 674 O O . LYS A 1 88 ? 0.914 11.986 4.412 1.00 95.75 88 LYS A O 1
ATOM 679 N N . THR A 1 89 ? 1.776 12.075 2.326 1.00 93.25 89 THR A N 1
ATOM 680 C CA . THR A 1 89 ? 0.566 12.422 1.581 1.00 93.25 89 THR A CA 1
ATOM 681 C C . THR A 1 89 ? 0.585 11.704 0.240 1.00 93.25 89 THR A C 1
ATOM 683 O O . THR A 1 89 ? 1.654 11.513 -0.337 1.00 93.25 89 THR A O 1
ATOM 686 N N . VAL A 1 90 ? -0.595 11.359 -0.258 1.00 94.94 90 VAL A N 1
ATOM 687 C CA . VAL A 1 90 ? -0.822 10.879 -1.625 1.00 94.94 90 VAL A CA 1
ATOM 688 C C . VAL A 1 90 ? -1.977 11.673 -2.224 1.00 94.94 90 VAL A C 1
ATOM 690 O O . VAL A 1 90 ? -2.856 12.136 -1.495 1.00 94.94 90 VAL A O 1
ATOM 693 N N . SER A 1 91 ? -1.964 11.841 -3.538 1.00 95.25 91 SER A N 1
ATOM 694 C CA . SER A 1 91 ? -2.982 12.578 -4.290 1.00 95.25 91 SER A CA 1
ATOM 695 C C . SER A 1 91 ? -3.247 11.903 -5.630 1.00 95.25 91 SER A C 1
ATOM 697 O O . SER A 1 91 ? -2.502 11.013 -6.041 1.00 95.25 91 SER A O 1
ATOM 699 N N . ASP A 1 92 ? -4.270 12.368 -6.347 1.00 96.44 92 ASP A N 1
ATOM 700 C CA . ASP A 1 92 ? -4.564 11.901 -7.708 1.00 96.44 92 ASP A CA 1
ATOM 701 C C . ASP A 1 92 ? -3.357 12.059 -8.646 1.00 96.44 92 ASP A C 1
ATOM 703 O O . ASP A 1 92 ? -3.118 11.214 -9.502 1.00 96.44 92 ASP A O 1
ATOM 707 N N . SER A 1 93 ? -2.531 13.094 -8.448 1.00 95.62 93 SER A N 1
ATOM 708 C CA . SER A 1 93 ? -1.285 13.262 -9.207 1.00 95.62 93 SER A CA 1
ATOM 709 C C . SER A 1 93 ? -0.298 12.114 -8.980 1.00 95.62 93 SER A C 1
ATOM 711 O O . SER A 1 93 ? 0.330 11.664 -9.929 1.00 95.62 93 SER A O 1
ATOM 713 N N . SER A 1 94 ? -0.199 11.580 -7.756 1.00 95.19 94 SER A N 1
ATOM 714 C CA . SER A 1 94 ? 0.644 10.414 -7.461 1.00 95.19 94 SER A CA 1
ATOM 715 C C . SER A 1 94 ? 0.183 9.176 -8.234 1.00 95.19 94 SER A C 1
ATOM 717 O O . SER A 1 94 ? 1.007 8.401 -8.714 1.00 95.19 94 SER A O 1
ATOM 719 N N . VAL A 1 95 ? -1.135 8.996 -8.364 1.00 97.25 95 VAL A N 1
ATOM 720 C CA . VAL A 1 95 ? -1.739 7.912 -9.151 1.00 97.25 95 VAL A CA 1
ATOM 721 C C . VAL A 1 95 ? -1.402 8.101 -10.633 1.00 97.25 95 VAL A C 1
ATOM 723 O O . VAL A 1 95 ? -0.837 7.200 -11.250 1.00 97.25 95 VAL A O 1
ATOM 726 N N . GLN A 1 96 ? -1.648 9.297 -11.174 1.00 97.62 96 GLN A N 1
ATOM 727 C CA . GLN A 1 96 ? -1.389 9.632 -12.579 1.00 97.62 96 GLN A CA 1
ATOM 728 C C . GLN A 1 96 ? 0.084 9.475 -12.969 1.00 97.62 96 GLN A C 1
ATOM 730 O O . GLN A 1 96 ? 0.384 8.968 -14.047 1.00 97.62 96 GLN A O 1
ATOM 735 N N . GLU A 1 97 ? 1.015 9.878 -12.104 1.00 96.88 97 GLU A N 1
ATOM 736 C CA . GLU A 1 97 ? 2.452 9.723 -12.345 1.00 96.88 97 GLU A CA 1
ATOM 737 C C . GLU A 1 97 ? 2.849 8.243 -12.471 1.00 96.88 97 GLU A C 1
ATOM 739 O O . GLU A 1 97 ? 3.616 7.873 -13.363 1.00 96.88 97 GLU A O 1
ATOM 744 N N . PHE A 1 98 ? 2.294 7.366 -11.631 1.00 97.75 98 PHE A N 1
ATOM 745 C CA . PHE A 1 98 ? 2.562 5.929 -11.719 1.00 97.75 98 PHE A CA 1
ATOM 746 C C . PHE A 1 98 ? 1.854 5.243 -12.884 1.00 97.75 98 PHE A C 1
ATOM 748 O O . PHE A 1 98 ? 2.444 4.361 -13.509 1.00 97.75 98 PHE A O 1
ATOM 755 N N . GLU A 1 99 ? 0.645 5.668 -13.240 1.00 98.12 99 GLU A N 1
ATOM 756 C CA . GLU A 1 99 ? -0.013 5.219 -14.469 1.00 98.12 99 GLU A CA 1
ATOM 757 C C . GLU A 1 99 ? 0.773 5.642 -15.713 1.00 98.12 99 GLU A C 1
ATOM 759 O O . GLU A 1 99 ? 0.989 4.834 -16.615 1.00 98.12 99 GLU A O 1
ATOM 764 N N . GLN A 1 100 ? 1.279 6.876 -15.742 1.00 98.25 100 GLN A N 1
ATOM 765 C CA . GLN A 1 100 ? 2.116 7.360 -16.832 1.00 98.25 100 GLN A CA 1
ATOM 766 C C . GLN A 1 100 ? 3.439 6.588 -16.913 1.00 98.25 100 GLN A C 1
ATOM 768 O O . GLN A 1 100 ? 3.909 6.298 -18.014 1.00 98.25 100 GLN A O 1
ATOM 773 N N . ALA A 1 101 ? 4.042 6.232 -15.777 1.00 97.88 101 ALA A N 1
ATOM 774 C CA . ALA A 1 101 ? 5.231 5.388 -15.759 1.00 97.88 101 ALA A CA 1
ATOM 775 C C . ALA A 1 101 ? 4.940 3.986 -16.317 1.00 97.88 101 ALA A C 1
ATOM 777 O O . ALA A 1 101 ? 5.699 3.505 -17.154 1.00 97.88 101 ALA A O 1
ATOM 778 N N . LEU A 1 102 ? 3.826 3.360 -15.916 1.00 97.62 102 LEU A N 1
ATOM 779 C CA . LEU A 1 102 ? 3.384 2.077 -16.476 1.00 97.62 102 LEU A CA 1
ATOM 780 C C . LEU A 1 102 ? 3.157 2.168 -17.985 1.00 97.62 102 LEU A C 1
ATOM 782 O O . LEU A 1 102 ? 3.622 1.305 -18.721 1.00 97.62 102 LEU A O 1
ATOM 786 N N . GLN A 1 103 ? 2.488 3.223 -18.450 1.00 97.81 103 GLN A N 1
ATOM 787 C CA . GLN A 1 103 ? 2.253 3.430 -19.874 1.00 97.81 103 GLN A CA 1
ATOM 788 C C . GLN A 1 103 ? 3.572 3.557 -20.642 1.00 97.81 103 GLN A C 1
ATOM 790 O O . GLN A 1 103 ? 3.757 2.898 -21.657 1.00 97.81 103 GLN A O 1
ATOM 795 N N . LYS A 1 104 ? 4.530 4.330 -20.119 1.00 97.88 104 LYS A N 1
ATOM 796 C CA . LYS A 1 104 ? 5.862 4.454 -20.725 1.00 97.88 104 LYS A CA 1
ATOM 797 C C . LYS A 1 104 ? 6.597 3.118 -20.804 1.00 97.88 104 LYS A C 1
ATOM 799 O O . LYS A 1 104 ? 7.266 2.886 -21.800 1.00 97.88 104 LYS A O 1
ATOM 804 N N . LEU A 1 105 ? 6.479 2.258 -19.792 1.00 96.62 105 LEU A N 1
ATOM 805 C CA . LEU A 1 105 ? 7.057 0.911 -19.841 1.00 96.62 105 LEU A CA 1
ATOM 806 C C . LEU A 1 105 ? 6.380 0.045 -20.910 1.00 96.62 105 LEU A C 1
ATOM 808 O O . LEU A 1 105 ? 7.075 -0.653 -21.635 1.00 96.62 105 LEU A O 1
ATOM 812 N N . ASN A 1 106 ? 5.055 0.132 -21.048 1.00 95.06 106 ASN A N 1
ATOM 813 C CA . ASN A 1 106 ? 4.319 -0.584 -22.097 1.00 95.06 106 ASN A CA 1
ATOM 814 C C . ASN A 1 106 ? 4.672 -0.097 -23.512 1.00 95.06 106 ASN A C 1
ATOM 816 O O . ASN A 1 106 ? 4.579 -0.869 -24.460 1.00 95.06 106 ASN A O 1
ATOM 820 N N . ASP A 1 107 ? 5.077 1.166 -23.648 1.00 95.88 107 ASP A N 1
ATOM 821 C CA . ASP A 1 107 ? 5.539 1.766 -24.903 1.00 95.88 107 ASP A CA 1
ATOM 822 C C . ASP A 1 107 ? 7.060 1.571 -25.130 1.00 95.88 107 ASP A C 1
ATOM 824 O O . ASP A 1 107 ? 7.663 2.297 -25.923 1.00 95.88 107 ASP A O 1
ATOM 828 N N . ASP A 1 108 ? 7.706 0.657 -24.387 1.00 93.81 108 ASP A N 1
ATOM 829 C CA . ASP A 1 108 ? 9.159 0.395 -24.372 1.00 93.81 108 ASP A CA 1
ATOM 830 C C . ASP A 1 108 ? 10.035 1.635 -24.080 1.00 93.81 108 ASP A C 1
ATOM 832 O O . ASP A 1 108 ? 11.254 1.655 -24.277 1.00 93.81 108 ASP A O 1
ATOM 836 N N . HIS A 1 109 ? 9.439 2.697 -23.540 1.00 96.00 109 HIS A N 1
ATOM 837 C CA . HIS A 1 109 ? 10.107 3.941 -23.184 1.00 96.00 109 HIS A CA 1
ATOM 838 C C . HIS A 1 109 ? 10.659 3.896 -21.749 1.00 96.00 109 HIS A C 1
ATOM 840 O O . HIS A 1 109 ? 10.292 4.694 -20.875 1.00 96.00 109 HIS A O 1
ATOM 846 N N . VAL A 1 110 ? 11.578 2.954 -21.514 1.00 96.44 110 VAL A N 1
ATOM 847 C CA . VAL A 1 110 ? 12.116 2.618 -20.184 1.00 96.44 110 VAL A CA 1
ATOM 848 C C . VAL A 1 110 ? 12.785 3.815 -19.506 1.00 96.44 110 VAL A C 1
ATOM 850 O O . VAL A 1 110 ? 12.441 4.143 -18.373 1.00 96.44 110 VAL A O 1
ATOM 853 N N . ASP A 1 111 ? 13.677 4.533 -20.194 1.00 95.69 111 ASP A N 1
ATOM 854 C CA . ASP A 1 111 ? 14.412 5.662 -19.598 1.00 95.69 111 ASP A CA 1
ATOM 855 C C . ASP A 1 111 ? 13.485 6.772 -19.088 1.00 95.69 111 ASP A C 1
ATOM 857 O O . ASP A 1 111 ? 13.720 7.366 -18.030 1.00 95.69 111 ASP A O 1
ATOM 861 N N . GLY A 1 112 ? 12.406 7.061 -19.821 1.00 96.38 112 GLY A N 1
ATOM 862 C CA . GLY A 1 112 ? 11.430 8.053 -19.385 1.00 96.38 112 GLY A CA 1
ATOM 863 C C . GLY A 1 112 ? 10.577 7.570 -18.220 1.00 96.38 112 GLY A C 1
ATOM 864 O O . GLY A 1 112 ? 10.227 8.384 -17.366 1.00 96.38 112 GLY A O 1
ATOM 865 N N . ALA A 1 113 ? 10.262 6.272 -18.157 1.00 97.44 113 ALA A N 1
ATOM 866 C CA . ALA A 1 113 ? 9.592 5.690 -17.000 1.00 97.44 113 ALA A CA 1
ATOM 867 C C . ALA A 1 113 ? 10.484 5.771 -15.754 1.00 97.44 113 ALA A C 1
ATOM 869 O O . ALA A 1 113 ? 10.036 6.252 -14.717 1.00 97.44 113 ALA A O 1
ATOM 870 N N . ILE A 1 114 ? 11.762 5.393 -15.866 1.00 97.31 114 ILE A N 1
ATOM 871 C CA . ILE A 1 114 ? 12.728 5.447 -14.761 1.00 97.31 114 ILE A CA 1
ATOM 872 C C . ILE A 1 114 ? 12.873 6.865 -14.209 1.00 97.31 114 ILE A C 1
ATOM 874 O O . ILE A 1 114 ? 12.771 7.056 -12.998 1.00 97.31 114 ILE A O 1
ATOM 878 N N . ARG A 1 115 ? 13.039 7.873 -15.073 1.00 96.12 115 ARG A N 1
ATOM 879 C CA . ARG A 1 115 ? 13.137 9.276 -14.634 1.00 96.12 115 ARG A CA 1
ATOM 880 C C . ARG A 1 115 ? 11.889 9.742 -13.892 1.00 96.12 115 ARG A C 1
ATOM 882 O O . ARG A 1 115 ? 12.010 10.405 -12.865 1.00 96.12 115 ARG A O 1
ATOM 889 N N . LEU A 1 116 ? 10.706 9.395 -14.400 1.00 96.75 116 LEU A N 1
ATOM 890 C CA . LEU A 1 116 ? 9.443 9.749 -13.756 1.00 96.75 116 LEU A CA 1
ATOM 891 C C . LEU A 1 116 ? 9.333 9.087 -12.376 1.00 96.75 116 LEU A C 1
ATOM 893 O O . LEU A 1 116 ? 9.102 9.767 -11.381 1.00 96.75 116 LEU A O 1
ATOM 897 N N . LEU A 1 117 ? 9.608 7.782 -12.301 1.00 97.06 117 LEU A N 1
ATOM 898 C CA . LEU A 1 117 ? 9.564 7.018 -11.055 1.00 97.06 117 LEU A CA 1
ATOM 899 C C . LEU A 1 117 ? 10.561 7.526 -10.016 1.00 97.06 117 LEU A C 1
ATOM 901 O O . LEU A 1 117 ? 10.212 7.617 -8.844 1.00 97.06 117 LEU A O 1
ATOM 905 N N . GLN A 1 118 ? 11.779 7.890 -10.414 1.00 94.88 118 GLN A N 1
ATOM 906 C CA . GLN A 1 118 ? 12.771 8.452 -9.495 1.00 94.88 118 GLN A CA 1
ATOM 907 C C . GLN A 1 118 ? 12.275 9.750 -8.845 1.00 94.88 118 GLN A C 1
ATOM 909 O O . GLN A 1 118 ? 12.452 9.931 -7.642 1.00 94.88 118 GLN A O 1
ATOM 914 N N . VAL A 1 119 ? 11.617 10.627 -9.608 1.00 94.44 119 VAL A N 1
ATOM 915 C CA . VAL A 1 119 ? 11.044 11.874 -9.079 1.00 94.44 119 VAL A CA 1
ATOM 916 C C . VAL A 1 119 ? 9.877 11.575 -8.136 1.00 94.44 119 VAL A C 1
ATOM 918 O O . VAL A 1 119 ? 9.881 12.039 -6.994 1.00 94.44 119 VAL A O 1
ATOM 921 N N . SER A 1 120 ? 8.918 10.754 -8.568 1.00 94.00 120 SER A N 1
ATOM 922 C CA . SER A 1 120 ? 7.736 10.415 -7.767 1.00 94.00 120 SER A CA 1
ATOM 923 C C . SER A 1 120 ? 8.089 9.652 -6.485 1.00 94.00 120 SER A C 1
ATOM 925 O O . SER A 1 120 ? 7.488 9.864 -5.436 1.00 94.00 120 SER A O 1
ATOM 927 N N . LEU A 1 121 ? 9.099 8.780 -6.506 1.00 93.56 121 LEU A N 1
ATOM 928 C CA . LEU A 1 121 ? 9.497 8.018 -5.317 1.00 93.56 121 LEU A CA 1
ATOM 929 C C . LEU A 1 121 ? 10.234 8.864 -4.276 1.00 93.56 121 LEU A C 1
ATOM 931 O O . LEU A 1 121 ? 10.174 8.540 -3.090 1.00 93.56 121 LEU A O 1
ATOM 935 N N . VAL A 1 122 ? 10.887 9.956 -4.682 1.00 91.50 122 VAL A N 1
ATOM 936 C CA . VAL A 1 122 ? 11.466 10.926 -3.740 1.00 91.50 122 VAL A CA 1
ATOM 937 C C . VAL A 1 122 ? 10.364 11.662 -2.978 1.00 91.50 122 VAL A C 1
ATOM 939 O O . VAL A 1 122 ? 10.475 11.844 -1.767 1.00 91.50 122 VAL A O 1
ATOM 942 N N . THR A 1 123 ? 9.281 12.055 -3.653 1.00 88.75 123 THR A N 1
ATOM 943 C CA . THR A 1 123 ? 8.161 12.760 -3.007 1.00 88.75 123 THR A CA 1
ATOM 944 C C . THR A 1 123 ? 7.300 11.829 -2.150 1.00 88.75 123 THR A C 1
ATOM 946 O O . THR A 1 123 ? 6.704 12.271 -1.167 1.00 88.75 123 THR A O 1
ATOM 949 N N . LEU A 1 124 ? 7.287 10.531 -2.469 1.00 93.12 124 LEU A N 1
ATOM 950 C CA . LEU A 1 124 ? 6.501 9.501 -1.787 1.00 93.12 124 LEU A CA 1
ATOM 951 C C . LEU A 1 124 ? 7.302 8.670 -0.775 1.00 93.12 124 LEU A C 1
ATOM 953 O O . LEU A 1 124 ? 6.949 7.523 -0.491 1.00 93.12 124 LEU A O 1
ATOM 957 N N . GLN A 1 125 ? 8.369 9.220 -0.197 1.00 92.94 125 GLN A N 1
ATOM 958 C CA . GLN A 1 125 ? 9.120 8.511 0.837 1.00 92.94 125 GLN A CA 1
ATOM 959 C C . GLN A 1 125 ? 8.261 8.238 2.091 1.00 92.94 125 GLN A C 1
ATOM 961 O O . GLN A 1 125 ? 7.533 9.126 2.554 1.00 92.94 125 GLN A O 1
ATOM 966 N N . PRO A 1 126 ? 8.351 7.027 2.675 1.00 94.00 126 PRO A N 1
ATOM 967 C CA . PRO A 1 126 ? 7.691 6.688 3.930 1.00 94.00 126 PRO A CA 1
ATOM 968 C C . PRO A 1 126 ? 7.995 7.663 5.072 1.00 94.00 126 PRO A C 1
ATOM 970 O O . PRO A 1 126 ? 9.153 7.985 5.334 1.00 94.00 126 PRO A O 1
ATOM 973 N N . ALA A 1 127 ? 6.965 8.076 5.814 1.00 92.88 127 ALA A N 1
ATOM 974 C CA . ALA A 1 127 ? 7.093 8.980 6.955 1.00 92.88 127 ALA A CA 1
ATOM 975 C C . ALA A 1 127 ? 6.148 8.595 8.108 1.00 92.88 127 ALA A C 1
ATOM 977 O O . ALA A 1 127 ? 5.027 8.140 7.892 1.00 92.88 127 ALA A O 1
ATOM 978 N N . SER A 1 128 ? 6.573 8.821 9.355 1.00 85.81 128 SER A N 1
ATOM 979 C CA . SER A 1 128 ? 5.822 8.430 10.565 1.00 85.81 128 SER A CA 1
ATOM 980 C C . SER A 1 128 ? 4.498 9.181 10.773 1.00 85.81 128 SER A C 1
ATOM 982 O O . SER A 1 128 ? 3.618 8.696 11.479 1.00 85.81 128 SER A O 1
ATOM 984 N N . GLY A 1 129 ? 4.336 10.352 10.152 1.00 89.69 129 GLY A N 1
ATOM 985 C CA . GLY A 1 129 ? 3.164 11.225 10.283 1.00 89.69 129 GLY A CA 1
ATOM 986 C C . GLY A 1 129 ? 2.288 11.267 9.033 1.00 89.69 129 GLY A C 1
ATOM 987 O O . GLY A 1 129 ? 1.940 12.357 8.583 1.00 89.69 129 GLY A O 1
ATOM 988 N N . SER A 1 130 ? 2.005 10.113 8.430 1.00 94.38 130 SER A N 1
ATOM 989 C CA . SER A 1 130 ? 1.167 10.045 7.230 1.00 94.38 130 SER A CA 1
ATOM 990 C C . SER A 1 130 ? -0.312 10.300 7.528 1.00 94.38 130 SER A C 1
ATOM 992 O O . SER A 1 130 ? -0.796 10.000 8.624 1.00 94.38 130 SER A O 1
ATOM 994 N N . MET A 1 131 ? -1.058 10.783 6.530 1.00 95.81 131 MET A N 1
ATOM 995 C CA . MET A 1 131 ? -2.520 10.872 6.633 1.00 95.81 131 MET A CA 1
ATOM 996 C C . MET A 1 131 ? -3.156 9.497 6.888 1.00 95.81 131 MET A C 1
ATOM 998 O O . MET A 1 131 ? -4.102 9.396 7.670 1.00 95.81 131 MET A O 1
ATOM 1002 N N . LEU A 1 132 ? -2.604 8.424 6.307 1.00 95.94 132 LEU A N 1
ATOM 1003 C CA . LEU A 1 132 ? -3.065 7.058 6.569 1.00 95.94 132 LEU A CA 1
ATOM 1004 C C . LEU A 1 132 ? -2.889 6.666 8.043 1.00 95.94 132 LEU A C 1
ATOM 1006 O O . LEU A 1 132 ? -3.796 6.074 8.624 1.00 95.94 132 LEU A O 1
ATOM 1010 N N . THR A 1 133 ? -1.775 7.049 8.676 1.00 93.69 133 THR A N 1
ATOM 1011 C CA . THR A 1 133 ? -1.526 6.809 10.108 1.00 93.69 133 THR A CA 1
ATOM 1012 C C . THR A 1 133 ? -2.617 7.450 10.966 1.00 93.69 133 THR A C 1
ATOM 1014 O O . THR A 1 133 ? -3.122 6.821 11.897 1.00 93.69 133 THR A O 1
ATOM 1017 N N . THR A 1 134 ? -3.040 8.675 10.639 1.00 93.38 134 THR A N 1
ATOM 1018 C CA . THR A 1 134 ? -4.150 9.348 11.333 1.00 93.38 134 THR A CA 1
ATOM 1019 C C . THR A 1 134 ? -5.460 8.571 11.200 1.00 93.38 134 THR A C 1
ATOM 1021 O O . THR A 1 134 ? -6.178 8.401 12.189 1.00 93.38 134 THR A O 1
ATOM 1024 N N . VAL A 1 135 ? -5.762 8.045 10.009 1.00 94.88 135 VAL A N 1
ATOM 1025 C CA . VAL A 1 135 ? -6.962 7.222 9.789 1.00 94.88 135 VAL A CA 1
ATOM 1026 C C . VAL A 1 135 ? -6.887 5.912 10.577 1.00 94.88 135 VAL A C 1
ATOM 1028 O O . VAL A 1 135 ? -7.842 5.564 11.273 1.00 94.88 135 VAL A O 1
ATOM 1031 N N . VAL A 1 136 ? -5.746 5.216 10.532 1.00 94.00 136 VAL A N 1
ATOM 1032 C CA . VAL A 1 136 ? -5.497 3.982 11.296 1.00 94.00 136 VAL A CA 1
ATOM 1033 C C . VAL A 1 136 ? -5.723 4.220 12.790 1.00 94.00 136 VAL A C 1
ATOM 1035 O O . VAL A 1 136 ? -6.434 3.447 13.430 1.00 94.00 136 VAL A O 1
ATOM 1038 N N . LEU A 1 137 ? -5.190 5.313 13.344 1.00 92.25 137 LEU A N 1
ATOM 1039 C CA . LEU A 1 137 ? -5.388 5.674 14.750 1.00 92.25 137 LEU A CA 1
ATOM 1040 C C . LEU A 1 137 ? -6.865 5.908 15.088 1.00 92.25 137 LEU A C 1
ATOM 1042 O O . LEU A 1 137 ? -7.340 5.407 16.108 1.00 92.25 137 LEU A O 1
ATOM 1046 N N . SER A 1 138 ? -7.614 6.604 14.227 1.00 92.38 138 SER A N 1
ATOM 1047 C CA . SER A 1 138 ? -9.058 6.792 14.424 1.00 92.38 138 SER A CA 1
ATOM 1048 C C . SER A 1 138 ? -9.797 5.454 14.490 1.00 92.38 138 SER A C 1
ATOM 1050 O O . SER A 1 138 ? -10.638 5.263 15.368 1.00 92.38 138 SER A O 1
ATOM 1052 N N . VAL A 1 139 ? -9.483 4.518 13.591 1.00 92.75 139 VAL A N 1
ATOM 1053 C CA . VAL A 1 139 ? -10.117 3.191 13.564 1.00 92.75 139 VAL A CA 1
ATOM 1054 C C . VAL A 1 139 ? -9.737 2.370 14.798 1.00 92.75 139 VAL A C 1
ATOM 1056 O O . VAL A 1 139 ? -10.598 1.727 15.400 1.00 92.75 139 VAL A O 1
ATOM 1059 N N . VAL A 1 140 ? -8.474 2.432 15.233 1.00 90.00 140 VAL A N 1
ATOM 1060 C CA . VAL A 1 140 ? -7.998 1.790 16.471 1.00 90.00 140 VAL A CA 1
ATOM 1061 C C . VAL A 1 140 ? -8.790 2.271 17.689 1.00 90.00 140 VAL A C 1
ATOM 1063 O O . VAL A 1 140 ? -9.228 1.445 18.493 1.00 90.00 140 VAL A O 1
ATOM 1066 N N . ILE A 1 141 ? -9.017 3.579 17.811 1.00 89.50 141 ILE A N 1
ATOM 1067 C CA . ILE A 1 141 ? -9.794 4.163 18.913 1.00 89.50 141 ILE A CA 1
ATOM 1068 C C . ILE A 1 141 ? -11.246 3.658 18.876 1.00 89.50 141 ILE A C 1
ATOM 1070 O O . ILE A 1 141 ? -11.774 3.222 19.903 1.00 89.50 141 ILE A O 1
ATOM 1074 N N . SER A 1 142 ? -11.880 3.638 17.699 1.00 89.31 142 SER A N 1
ATOM 1075 C CA . SER A 1 142 ? -13.240 3.105 17.529 1.00 89.31 142 SER A CA 1
ATOM 1076 C C . SER A 1 142 ? -13.337 1.625 17.912 1.00 89.31 142 SER A C 1
ATOM 1078 O O . SER A 1 142 ? -14.253 1.236 18.638 1.00 89.31 142 SER A O 1
ATOM 1080 N N . LEU A 1 143 ? -12.368 0.801 17.500 1.00 87.81 143 LEU A N 1
ATOM 1081 C CA . LEU A 1 143 ? -12.300 -0.614 17.878 1.00 87.81 143 LEU A CA 1
ATOM 1082 C C . LEU A 1 143 ? -12.196 -0.795 19.395 1.00 87.81 143 LEU A C 1
ATOM 1084 O O . LEU A 1 143 ? -12.915 -1.610 19.972 1.00 87.81 143 LEU A O 1
ATOM 1088 N N . GLN A 1 144 ? -11.321 -0.034 20.052 1.00 86.81 144 GLN A N 1
ATOM 1089 C CA . GLN A 1 144 ? -11.147 -0.103 21.504 1.00 86.81 144 GLN A CA 1
ATOM 1090 C C . GLN A 1 144 ? -12.428 0.298 22.250 1.00 86.81 144 GLN A C 1
ATOM 1092 O O . GLN A 1 144 ? -12.812 -0.377 23.209 1.00 86.81 144 GLN A O 1
ATOM 1097 N N . SER A 1 145 ? -13.123 1.338 21.777 1.00 87.44 145 SER A N 1
ATOM 1098 C CA . SER A 1 145 ? -14.415 1.768 22.326 1.00 87.44 145 SER A CA 1
ATOM 1099 C C . SER A 1 145 ? -15.488 0.681 22.188 1.00 87.44 145 SER A C 1
ATOM 1101 O O . SER A 1 145 ? -16.154 0.335 23.170 1.00 87.44 145 SER A O 1
ATOM 1103 N N . ASN A 1 146 ? -15.599 0.067 21.005 1.00 87.25 146 ASN A N 1
ATOM 1104 C CA . ASN A 1 146 ? -16.552 -1.013 20.749 1.00 87.25 146 ASN A CA 1
ATOM 1105 C C . ASN A 1 146 ? -16.290 -2.222 21.653 1.00 87.25 146 ASN A C 1
ATOM 1107 O O . ASN A 1 146 ? -17.212 -2.704 22.308 1.00 87.25 146 ASN A O 1
ATOM 1111 N N . VAL A 1 147 ? -15.031 -2.657 21.779 1.00 86.31 147 VAL A N 1
ATOM 1112 C CA . VAL A 1 147 ? -14.647 -3.762 22.675 1.00 86.31 147 VAL A CA 1
ATOM 1113 C C . VAL A 1 147 ? -15.010 -3.454 24.129 1.00 86.31 147 VAL A C 1
ATOM 1115 O O . VAL A 1 147 ? -15.556 -4.312 24.826 1.00 86.31 147 VAL A O 1
ATOM 1118 N N . ALA A 1 148 ? -14.746 -2.232 24.601 1.00 85.69 148 ALA A N 1
ATOM 1119 C CA . ALA A 1 148 ? -15.103 -1.825 25.957 1.00 85.69 148 ALA A CA 1
ATOM 1120 C C . ALA A 1 148 ? -16.626 -1.821 26.179 1.00 85.69 148 ALA A C 1
ATOM 1122 O O . ALA A 1 148 ? -17.092 -2.220 27.249 1.00 85.69 148 ALA A O 1
ATOM 1123 N N . SER A 1 149 ? -17.399 -1.398 25.174 1.00 88.00 149 SER A N 1
ATOM 1124 C CA . SER A 1 149 ? -18.864 -1.429 25.202 1.00 88.00 149 SER A CA 1
ATOM 1125 C C . SER A 1 149 ? -19.398 -2.859 25.263 1.00 88.00 149 SER A C 1
ATOM 1127 O O . SER A 1 149 ? -20.124 -3.201 26.194 1.00 88.00 149 SER A O 1
ATOM 1129 N N . THR A 1 150 ? -18.947 -3.731 24.358 1.00 86.75 150 THR A N 1
ATOM 1130 C CA . THR A 1 150 ? -19.334 -5.146 24.340 1.00 86.75 150 THR A CA 1
ATOM 1131 C C . THR A 1 150 ? -18.978 -5.840 25.650 1.00 86.75 150 THR A C 1
ATOM 1133 O O . THR A 1 150 ? -19.804 -6.570 26.190 1.00 86.75 150 THR A O 1
ATOM 1136 N N . LYS A 1 151 ? -17.795 -5.575 26.223 1.00 88.81 151 LYS A N 1
ATOM 1137 C CA . LYS A 1 151 ? -17.405 -6.135 27.526 1.00 88.81 151 LYS A CA 1
ATOM 1138 C C . LYS A 1 151 ? -18.391 -5.740 28.629 1.00 88.81 151 LYS A C 1
ATOM 1140 O O . LYS A 1 151 ? -18.785 -6.596 29.416 1.00 88.81 151 LYS A O 1
ATOM 1145 N N . ARG A 1 152 ? -18.807 -4.469 28.682 1.00 90.31 152 ARG A N 1
ATOM 1146 C CA . ARG A 1 152 ? -19.815 -3.996 29.648 1.00 90.31 152 ARG A CA 1
ATOM 1147 C C . ARG A 1 152 ? -21.162 -4.691 29.440 1.00 90.31 152 ARG A C 1
ATOM 1149 O O . ARG A 1 152 ? -21.745 -5.156 30.415 1.00 90.31 152 ARG A O 1
ATOM 1156 N N . SER A 1 153 ? -21.618 -4.818 28.194 1.00 90.69 153 SER A N 1
ATOM 1157 C CA . SER A 1 153 ? -22.867 -5.517 27.867 1.00 90.69 153 SER A CA 1
ATOM 1158 C C . SER A 1 153 ? -22.829 -6.996 28.255 1.00 90.69 153 SER A C 1
ATOM 1160 O O . SER A 1 153 ? -23.784 -7.488 28.845 1.00 90.69 153 SER A O 1
ATOM 1162 N N . VAL A 1 154 ? -21.724 -7.699 27.987 1.00 90.31 154 VAL A N 1
ATOM 1163 C CA . VAL A 1 154 ? -21.561 -9.114 28.363 1.00 90.31 154 VAL A CA 1
ATOM 1164 C C . VAL A 1 154 ? -21.609 -9.292 29.875 1.00 90.31 154 VAL A C 1
ATOM 1166 O O . VAL A 1 154 ? -22.352 -10.142 30.350 1.00 90.31 154 VAL A O 1
ATOM 1169 N N . VAL A 1 155 ? -20.900 -8.456 30.639 1.00 90.56 155 VAL A N 1
ATOM 1170 C CA . VAL A 1 155 ? -20.953 -8.504 32.111 1.00 90.56 155 VAL A CA 1
ATOM 1171 C C . VAL A 1 155 ? -22.378 -8.277 32.623 1.00 90.56 155 VAL A C 1
ATOM 1173 O O . VAL A 1 155 ? -22.831 -9.003 33.504 1.00 90.56 155 VAL A O 1
ATOM 1176 N N . ALA A 1 156 ? -23.111 -7.318 32.048 1.00 88.75 156 ALA A N 1
ATOM 1177 C CA . ALA A 1 156 ? -24.508 -7.084 32.410 1.00 88.75 156 ALA A CA 1
ATOM 1178 C C . ALA A 1 156 ? -25.398 -8.302 32.101 1.00 88.75 156 ALA A C 1
ATOM 1180 O O . ALA A 1 156 ? -26.205 -8.693 32.940 1.00 88.75 156 ALA A O 1
ATOM 1181 N N . MET A 1 157 ? -25.219 -8.946 30.943 1.00 87.56 157 MET A N 1
ATOM 1182 C CA . MET A 1 157 ? -25.949 -10.171 30.594 1.00 87.56 157 MET A CA 1
ATOM 1183 C C . MET A 1 157 ? -25.626 -11.327 31.542 1.00 87.56 157 MET A C 1
ATOM 1185 O O . MET A 1 157 ? -26.542 -12.022 31.976 1.00 87.56 157 MET A O 1
ATOM 1189 N N . THR A 1 158 ? -24.355 -11.523 31.903 1.00 88.75 158 THR A N 1
ATOM 1190 C CA . THR A 1 158 ? -23.950 -12.541 32.883 1.00 88.75 158 THR A CA 1
ATOM 1191 C C . THR A 1 158 ? -24.606 -12.286 34.238 1.00 88.75 158 THR A C 1
ATOM 1193 O O . THR A 1 158 ? -25.191 -13.201 34.808 1.00 88.75 158 THR A O 1
ATOM 1196 N N . ASN A 1 159 ? -24.588 -11.043 34.723 1.00 85.75 159 ASN A N 1
ATOM 1197 C CA . ASN A 1 159 ? -25.224 -10.686 35.991 1.00 85.75 159 ASN A CA 1
ATOM 1198 C C . ASN A 1 159 ? -26.742 -10.911 35.956 1.00 85.75 159 ASN A C 1
ATOM 1200 O O . ASN A 1 159 ? -27.290 -11.478 36.896 1.00 85.75 159 ASN A O 1
ATOM 1204 N N . ASN A 1 160 ? -27.410 -10.534 34.862 1.00 82.56 160 ASN A N 1
ATOM 1205 C CA . ASN A 1 160 ? -28.848 -10.754 34.695 1.00 82.56 160 ASN A CA 1
ATOM 1206 C C . ASN A 1 160 ? -29.201 -12.243 34.575 1.00 82.56 160 ASN A C 1
ATOM 1208 O O . ASN A 1 160 ? -30.222 -12.666 35.101 1.00 82.56 160 ASN A O 1
ATOM 1212 N N . THR A 1 161 ? -28.357 -13.046 33.922 1.00 79.12 161 THR A N 1
ATOM 1213 C CA . THR A 1 161 ? -28.552 -14.503 33.819 1.00 79.12 161 THR A CA 1
ATOM 1214 C C . THR A 1 161 ? -28.409 -15.161 35.189 1.00 79.12 161 THR A C 1
ATOM 1216 O O . THR A 1 161 ? -29.274 -15.936 35.583 1.00 79.12 161 THR A O 1
ATOM 1219 N N . ASN A 1 162 ? -27.377 -14.783 35.950 1.00 74.69 162 ASN A N 1
ATOM 1220 C CA . ASN A 1 162 ? -27.167 -15.266 37.316 1.00 74.69 162 ASN A CA 1
ATOM 1221 C C . ASN A 1 162 ? -28.293 -14.822 38.267 1.00 74.69 162 ASN A C 1
ATOM 1223 O O . ASN A 1 162 ? -28.642 -15.551 39.191 1.00 74.69 162 ASN A O 1
ATOM 1227 N N . ALA A 1 163 ? -28.875 -13.640 38.046 1.00 66.50 163 ALA A N 1
ATOM 1228 C CA . ALA A 1 163 ? -30.042 -13.172 38.790 1.00 66.50 163 ALA A CA 1
ATOM 1229 C C . ALA A 1 163 ? -31.331 -13.913 38.388 1.00 66.50 163 ALA A C 1
ATOM 1231 O O . ALA A 1 163 ? -32.123 -14.254 39.258 1.00 66.50 163 ALA A O 1
ATOM 1232 N N . GLY A 1 164 ? -31.527 -14.219 37.100 1.00 54.56 164 GLY A N 1
ATOM 1233 C CA . GLY A 1 164 ? -32.686 -14.969 36.595 1.00 54.56 164 GLY A CA 1
ATOM 1234 C C . GLY A 1 164 ? -32.682 -16.456 36.969 1.00 54.56 164 GLY A C 1
ATOM 1235 O O . GLY A 1 164 ? -33.740 -17.061 37.102 1.00 54.56 164 GLY A O 1
ATOM 1236 N N . THR A 1 165 ? -31.514 -17.054 37.231 1.00 51.75 165 THR A N 1
ATOM 1237 C CA . THR A 1 165 ? -31.426 -18.378 37.880 1.00 51.75 165 THR A 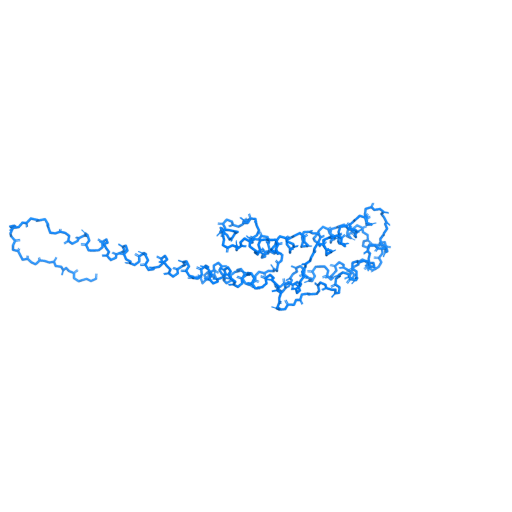CA 1
ATOM 1238 C C . THR A 1 165 ? -31.834 -18.366 39.358 1.00 51.75 165 THR A C 1
ATOM 1240 O O . THR A 1 165 ? -31.965 -19.433 39.952 1.00 51.75 165 THR A O 1
ATOM 1243 N N . CYS A 1 166 ? -32.051 -17.187 39.952 1.00 45.16 166 CYS A N 1
ATOM 1244 C CA . CYS A 1 166 ? -32.486 -17.012 41.339 1.00 45.16 166 CYS A CA 1
ATOM 1245 C C . CYS A 1 166 ? -33.980 -16.663 41.472 1.00 45.16 166 CYS A C 1
ATOM 1247 O O . CYS A 1 166 ? -34.374 -16.164 42.528 1.00 45.16 166 CYS A O 1
ATOM 1249 N N . ASP A 1 167 ? -34.817 -16.911 40.457 1.00 42.94 167 ASP A N 1
ATOM 1250 C CA . ASP A 1 167 ? -36.256 -16.674 40.606 1.00 42.94 167 ASP A CA 1
ATOM 1251 C C . ASP A 1 167 ? -36.914 -17.724 41.536 1.00 42.94 167 ASP A C 1
ATOM 1253 O O . ASP A 1 167 ? -36.806 -18.934 41.301 1.00 42.94 167 ASP A O 1
ATOM 1257 N N . PRO A 1 168 ? -37.603 -17.285 42.609 1.00 42.28 168 PRO A N 1
ATOM 1258 C CA . PRO A 1 168 ? -38.220 -18.155 43.598 1.00 42.28 168 PRO A CA 1
ATOM 1259 C C . PRO A 1 168 ? -39.532 -18.719 43.054 1.00 42.28 168 PRO A C 1
ATOM 1261 O O . PRO A 1 168 ? -40.519 -18.003 42.873 1.00 42.28 168 PRO A O 1
ATOM 1264 N N . VAL A 1 169 ? -39.590 -20.032 42.845 1.00 40.56 169 VAL A N 1
ATOM 1265 C CA . VAL A 1 169 ? -40.871 -20.700 42.614 1.00 40.56 169 VAL A CA 1
ATOM 1266 C C . VAL A 1 169 ? -41.623 -20.802 43.950 1.00 40.56 169 VAL A C 1
ATOM 1268 O O . VAL A 1 169 ? -41.375 -21.697 44.749 1.00 40.56 169 VAL A O 1
ATOM 1271 N N . SER A 1 170 ? -42.607 -19.910 44.109 1.00 37.75 170 SER A N 1
ATOM 1272 C CA . SER A 1 170 ? -43.827 -20.028 44.933 1.00 37.75 170 SER A CA 1
ATOM 1273 C C . SER A 1 170 ? -43.777 -19.631 46.433 1.00 37.75 170 SER A C 1
ATOM 1275 O O . SER A 1 170 ? -42.790 -19.890 47.118 1.00 37.75 170 SER A O 1
ATOM 1277 N N . PRO A 1 171 ? -44.854 -19.024 46.997 1.00 40.94 171 PRO A N 1
ATOM 1278 C CA . PRO A 1 171 ? -44.864 -18.376 48.315 1.00 40.94 171 PRO A CA 1
ATOM 1279 C C . PRO A 1 171 ? -45.116 -19.320 49.504 1.00 40.94 171 PRO A C 1
ATOM 1281 O O . PRO A 1 171 ? -45.501 -18.869 50.581 1.00 40.94 171 PRO A O 1
ATOM 1284 N N . PHE A 1 172 ? -44.898 -20.623 49.354 1.00 42.50 172 PHE A N 1
ATOM 1285 C CA . PHE A 1 172 ? -45.042 -21.564 50.461 1.00 42.50 172 PHE A CA 1
ATOM 1286 C C . PHE A 1 172 ? -43.767 -22.387 50.629 1.00 42.50 172 PHE A C 1
ATOM 1288 O O . PHE A 1 172 ? -43.390 -23.131 49.735 1.00 42.50 172 PHE A O 1
ATOM 1295 N N . GLN A 1 173 ? -43.203 -22.293 51.839 1.00 36.31 173 GLN A N 1
ATOM 1296 C CA . GLN A 1 173 ? -42.121 -23.096 52.432 1.00 36.31 173 GLN A CA 1
ATOM 1297 C C . GLN A 1 173 ? -40.695 -22.507 52.396 1.00 36.31 173 GLN A C 1
ATOM 1299 O O . GLN A 1 173 ? -39.916 -22.684 51.473 1.00 36.31 173 GLN A O 1
ATOM 1304 N N . SER A 1 174 ? -40.357 -21.854 53.515 1.00 36.81 174 SER A N 1
ATOM 1305 C CA . SER A 1 174 ? -39.239 -22.195 54.411 1.00 36.81 174 SER A CA 1
ATOM 1306 C C . SER A 1 174 ? -37.875 -22.610 53.817 1.00 36.81 174 SER A C 1
ATOM 1308 O O . SER A 1 174 ? -37.661 -23.763 53.467 1.00 36.81 174 SER A O 1
ATOM 1310 N N . LEU A 1 175 ? -36.922 -21.688 54.008 1.00 43.84 175 LEU A N 1
ATOM 1311 C CA . LEU A 1 175 ? -35.523 -21.864 54.439 1.00 43.84 175 LEU A CA 1
ATOM 1312 C C . LEU A 1 175 ? -34.497 -22.552 53.516 1.00 43.84 175 LEU A C 1
ATOM 1314 O O . LEU A 1 175 ? -34.519 -23.748 53.251 1.00 43.84 175 LEU A O 1
ATOM 1318 N N . THR A 1 176 ? -33.425 -21.776 53.301 1.00 46.31 176 THR A N 1
ATOM 1319 C CA . THR A 1 176 ? -32.037 -22.170 52.994 1.00 46.31 176 THR A CA 1
ATOM 1320 C C . THR A 1 176 ? -31.776 -22.870 51.662 1.00 46.31 176 THR A C 1
ATOM 1322 O O . THR A 1 176 ? -31.903 -24.083 51.558 1.00 46.31 176 THR A O 1
ATOM 1325 N N . ARG A 1 177 ? -31.208 -22.114 50.708 1.00 39.84 177 ARG A N 1
ATOM 1326 C CA . ARG A 1 177 ? -29.852 -22.332 50.150 1.00 39.84 177 ARG A CA 1
ATOM 1327 C C . ARG A 1 177 ? -29.610 -21.409 48.946 1.00 39.84 177 ARG A C 1
ATOM 1329 O O . ARG A 1 177 ? -29.925 -21.765 47.821 1.00 39.84 177 ARG A O 1
ATOM 1336 N N . CYS A 1 178 ? -28.948 -20.277 49.179 1.00 37.81 178 CYS A N 1
ATOM 1337 C CA . CYS A 1 178 ? -28.060 -19.694 48.173 1.00 37.81 178 CYS A CA 1
ATOM 1338 C C . CYS A 1 178 ? -26.654 -20.181 48.527 1.00 37.81 178 CYS A C 1
ATOM 1340 O O . CYS A 1 178 ? -26.092 -19.749 49.533 1.00 37.81 178 CYS A O 1
ATOM 1342 N N . TRP A 1 179 ? -26.124 -21.149 47.779 1.00 39.25 179 TRP A N 1
ATOM 1343 C CA . TRP A 1 179 ? -24.729 -21.554 47.931 1.00 39.25 179 TRP A CA 1
ATOM 1344 C C . TRP A 1 179 ? -23.844 -20.562 47.179 1.00 39.25 179 TRP A C 1
ATOM 1346 O O . TRP A 1 179 ? -23.894 -20.465 45.958 1.00 39.25 179 TRP A O 1
ATOM 1356 N N . LEU A 1 180 ? -23.057 -19.817 47.954 1.00 40.03 180 LEU A N 1
ATOM 1357 C CA . LEU A 1 180 ? -21.784 -19.248 47.530 1.00 40.03 180 LEU A CA 1
ATOM 1358 C C . LEU A 1 180 ? -20.869 -20.380 47.048 1.00 40.03 180 LEU A C 1
ATOM 1360 O O . LEU A 1 180 ? -20.641 -21.306 47.824 1.00 40.03 180 LEU A O 1
ATOM 1364 N N . THR A 1 181 ? -20.342 -20.259 45.828 1.00 44.56 181 THR A N 1
ATOM 1365 C CA . THR A 1 181 ? -18.925 -20.456 45.447 1.00 44.56 181 THR A CA 1
ATOM 1366 C C . THR A 1 181 ? -18.737 -20.030 44.003 1.00 44.56 181 THR A C 1
ATOM 1368 O O . THR A 1 181 ? -19.467 -20.579 43.149 1.00 44.56 181 THR A O 1
#

Radius of gyration: 26.11 Å; chains: 1; bounding box: 66×36×79 Å

Secondary structure (DSSP, 8-state):
-----HHHHHHHS-HHHHHHHHHH-TTS--GGGTS-GGGHHHHHHHHHHHHHHHHHHHHHHTTTTT-TTHHHHHHHHHHHHH-SSPBS---HHHHHHHHHHHHHHHTT-HHHHHHHHHHHHHHT-B-TT-HHHHHHHHHHHHHHHHHHHHHHHHHHHHHHHHHHTT----S----------

Organism: Aspergillus oryzae (NCBI:txid5062)